Protein AF-A0A199W1I4-F1 (afdb_monomer_lite)

Structure (mmCIF, N/CA/C/O backbone):
data_AF-A0A199W1I4-F1
#
_entry.id   AF-A0A199W1I4-F1
#
loop_
_atom_site.group_PDB
_atom_site.id
_atom_site.type_symbol
_atom_site.label_atom_id
_atom_site.label_alt_id
_atom_site.label_comp_id
_atom_site.label_asym_id
_atom_site.label_entity_id
_atom_site.label_seq_id
_atom_site.pdbx_PDB_ins_code
_atom_site.Cartn_x
_atom_site.Cartn_y
_atom_site.Cartn_z
_atom_site.occupancy
_atom_site.B_iso_or_equiv
_atom_site.auth_seq_id
_atom_site.auth_comp_id
_atom_site.auth_asym_id
_atom_site.auth_atom_id
_atom_site.pdbx_PDB_model_num
ATOM 1 N N . MET A 1 1 ? 41.918 26.596 35.082 1.00 40.91 1 MET A N 1
ATOM 2 C CA . MET A 1 1 ? 41.272 25.787 34.027 1.00 40.91 1 MET A CA 1
ATOM 3 C C . MET A 1 1 ? 40.861 24.477 34.672 1.00 40.91 1 MET A C 1
ATOM 5 O O . MET A 1 1 ? 41.691 23.592 34.803 1.00 40.91 1 MET A O 1
ATOM 9 N N . SER A 1 2 ? 39.635 24.407 35.186 1.00 38.41 2 SER A N 1
ATOM 10 C CA . SER A 1 2 ? 39.136 23.231 35.906 1.00 38.41 2 SER A CA 1
ATOM 11 C C . SER A 1 2 ? 38.060 22.583 35.043 1.00 38.41 2 SER A C 1
ATOM 13 O O . SER A 1 2 ? 36.993 23.159 34.852 1.00 38.41 2 SER A O 1
ATOM 15 N N . THR A 1 3 ? 38.372 21.434 34.448 1.00 51.12 3 THR A N 1
ATOM 16 C CA . THR A 1 3 ? 37.434 20.651 33.639 1.00 51.12 3 THR A CA 1
ATOM 17 C C . THR A 1 3 ? 36.550 19.820 34.562 1.00 51.12 3 THR A C 1
ATOM 19 O O . THR A 1 3 ? 37.004 18.840 35.152 1.00 51.12 3 THR A O 1
ATOM 22 N N . SER A 1 4 ? 35.290 20.222 34.706 1.00 48.28 4 SER A N 1
ATOM 23 C CA . SER A 1 4 ? 34.278 19.486 35.464 1.00 48.28 4 SER A CA 1
ATOM 24 C C . SER A 1 4 ? 33.863 18.221 34.709 1.00 48.28 4 SER A C 1
ATOM 26 O O . SER A 1 4 ? 33.136 18.292 33.716 1.00 48.28 4 SER A O 1
ATOM 28 N N . SER A 1 5 ? 34.311 17.061 35.194 1.00 50.03 5 SER A N 1
ATOM 29 C CA . SER A 1 5 ? 33.857 15.735 34.763 1.00 50.03 5 SER A CA 1
ATOM 30 C C . SER A 1 5 ? 32.330 15.636 34.799 1.00 50.03 5 SER A C 1
ATOM 32 O O . SER A 1 5 ? 31.728 15.633 35.871 1.00 50.03 5 SER A O 1
ATOM 34 N N . HIS A 1 6 ? 31.692 15.529 33.634 1.00 49.97 6 HIS A N 1
ATOM 35 C CA . HIS A 1 6 ? 30.278 15.168 33.537 1.00 49.97 6 HIS A CA 1
ATOM 36 C C . HIS A 1 6 ? 30.150 13.643 33.614 1.00 49.97 6 HIS A C 1
ATOM 38 O O . HIS A 1 6 ? 30.302 12.940 32.619 1.00 49.97 6 HIS A O 1
ATOM 44 N N . ASN A 1 7 ? 29.883 13.128 34.814 1.00 53.00 7 ASN A N 1
ATOM 45 C CA . ASN A 1 7 ? 29.453 11.749 35.025 1.00 53.00 7 ASN A CA 1
ATOM 46 C C . ASN A 1 7 ? 27.933 11.673 34.800 1.00 53.00 7 ASN A C 1
ATOM 48 O O . ASN A 1 7 ? 27.154 12.025 35.684 1.00 53.00 7 ASN A O 1
ATOM 52 N N . SER A 1 8 ? 27.507 11.256 33.606 1.00 50.19 8 SER A N 1
ATOM 53 C CA . SER A 1 8 ? 26.087 11.058 33.278 1.00 50.19 8 SER A CA 1
ATOM 54 C C . SER A 1 8 ? 25.611 9.668 33.698 1.00 50.19 8 SER A C 1
ATOM 56 O O . SER A 1 8 ? 25.184 8.874 32.868 1.00 50.19 8 SER A O 1
ATOM 58 N N . ASN A 1 9 ? 25.635 9.379 34.997 1.00 56.22 9 ASN A N 1
ATOM 59 C CA . ASN A 1 9 ? 24.902 8.243 35.556 1.00 56.22 9 ASN A CA 1
ATOM 60 C C . ASN A 1 9 ? 23.484 8.688 35.935 1.00 56.22 9 ASN A C 1
ATOM 62 O O . ASN A 1 9 ? 23.096 8.660 37.099 1.00 56.22 9 ASN A O 1
ATOM 66 N N . ASN A 1 10 ? 22.704 9.106 34.937 1.00 51.16 10 ASN A N 1
ATOM 67 C CA . ASN A 1 10 ? 21.263 9.294 35.088 1.00 51.16 10 ASN A CA 1
ATOM 68 C C . ASN A 1 10 ? 20.553 7.987 34.730 1.00 51.16 10 ASN A C 1
ATOM 70 O O . ASN A 1 10 ? 19.851 7.894 33.725 1.00 51.16 10 ASN A O 1
ATOM 74 N N . THR A 1 11 ? 20.720 6.965 35.568 1.00 55.22 11 THR A N 1
ATOM 75 C CA . THR A 1 11 ? 19.784 5.839 35.588 1.00 55.22 11 THR A CA 1
ATOM 76 C C . THR A 1 11 ? 18.529 6.338 36.290 1.00 55.22 11 THR A C 1
ATOM 78 O O . THR A 1 11 ? 18.36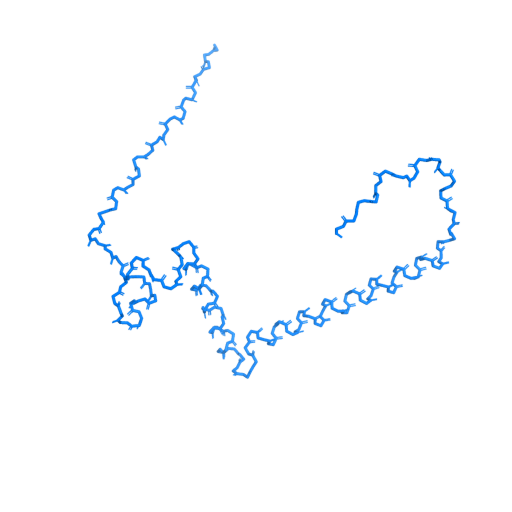5 6.179 37.499 1.00 55.22 11 THR A O 1
ATOM 81 N N . SER A 1 12 ? 17.669 7.037 35.547 1.00 51.00 12 SER A N 1
ATOM 82 C CA . SER A 1 12 ? 16.320 7.337 36.018 1.00 51.00 12 SER A CA 1
ATOM 83 C C . SER A 1 12 ? 15.677 6.019 36.457 1.00 51.00 12 SER A C 1
ATOM 85 O O . SER A 1 12 ? 15.777 5.038 35.714 1.00 51.00 12 SER A O 1
ATOM 87 N N . PRO A 1 13 ? 15.037 5.946 37.637 1.00 48.94 13 PRO A N 1
ATOM 88 C CA . PRO A 1 13 ? 14.282 4.762 37.999 1.00 48.94 13 PRO A CA 1
ATOM 89 C C . PRO A 1 13 ? 13.243 4.555 36.904 1.00 48.94 13 PRO A C 1
ATOM 91 O O . PRO A 1 13 ? 12.421 5.443 36.658 1.00 48.94 13 PRO A O 1
ATOM 94 N N . SER A 1 14 ? 13.300 3.413 36.215 1.00 53.03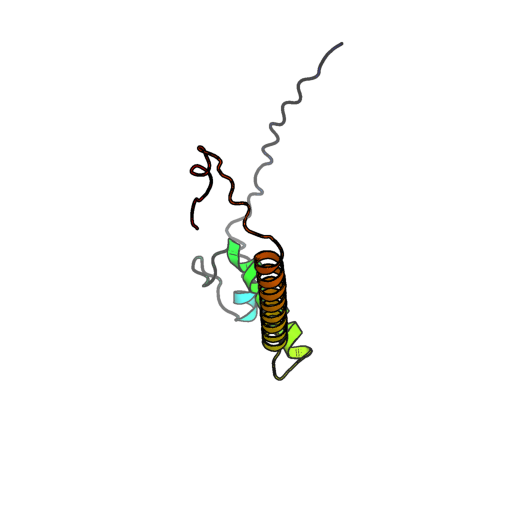 14 SER A N 1
ATOM 95 C CA . SER A 1 14 ? 12.198 2.965 35.372 1.00 53.03 14 SER A CA 1
ATOM 96 C C . SER A 1 14 ? 10.917 3.159 36.183 1.00 53.03 14 SER A C 1
ATOM 98 O O . SER A 1 14 ? 10.880 2.701 37.332 1.00 53.03 14 SER A O 1
ATOM 100 N N . PRO A 1 15 ? 9.895 3.867 35.670 1.00 48.56 15 PRO A N 1
ATOM 101 C CA . PRO A 1 15 ? 8.674 4.049 36.430 1.00 48.56 15 PRO A CA 1
ATOM 102 C C . PRO A 1 15 ? 8.164 2.652 36.770 1.00 48.56 15 PRO A C 1
ATOM 104 O O . PRO A 1 15 ? 7.971 1.834 35.870 1.00 48.56 15 PRO A O 1
ATOM 107 N N . ILE A 1 16 ? 8.010 2.359 38.064 1.00 46.91 16 ILE A N 1
ATOM 108 C CA . ILE A 1 16 ? 7.357 1.137 38.526 1.00 46.91 16 ILE A CA 1
ATOM 109 C C . ILE A 1 16 ? 5.899 1.268 38.098 1.00 46.91 16 ILE A C 1
ATOM 111 O O . ILE A 1 16 ? 5.052 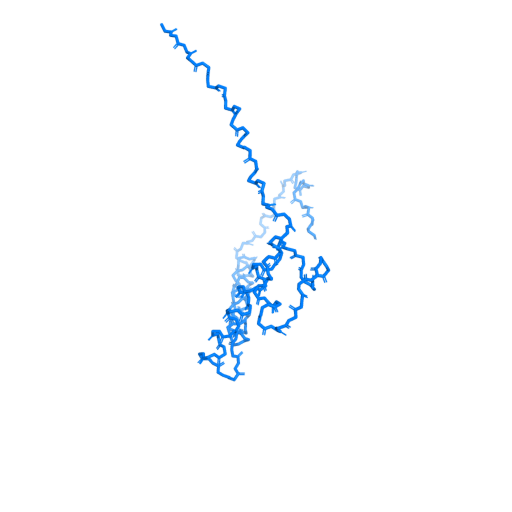1.820 38.799 1.00 46.91 16 ILE A O 1
ATOM 115 N N . ILE A 1 17 ? 5.629 0.841 36.869 1.00 46.41 17 ILE A N 1
ATOM 116 C CA . ILE A 1 17 ? 4.284 0.691 36.348 1.00 46.41 17 ILE A CA 1
ATOM 117 C C . ILE A 1 17 ? 3.696 -0.430 37.187 1.00 46.41 17 ILE A C 1
ATOM 119 O O . ILE A 1 17 ? 4.184 -1.557 37.138 1.00 46.41 17 ILE A O 1
ATOM 123 N N . ASN A 1 18 ? 2.702 -0.116 38.015 1.00 44.72 18 ASN A N 1
ATOM 124 C CA . ASN A 1 18 ? 2.027 -1.151 38.773 1.00 44.72 18 ASN A CA 1
ATOM 125 C C . ASN A 1 18 ? 1.517 -2.215 37.776 1.00 44.72 18 ASN A C 1
ATOM 127 O O . ASN A 1 18 ? 0.859 -1.909 36.778 1.00 44.72 18 ASN A O 1
ATOM 131 N N . GLU A 1 19 ? 1.893 -3.467 38.005 1.00 52.91 19 GLU A N 1
ATOM 132 C CA . GLU A 1 19 ? 1.584 -4.584 37.109 1.00 52.91 19 GLU A CA 1
ATOM 133 C C . GLU A 1 19 ? 0.112 -5.038 37.248 1.00 52.91 19 GLU A C 1
ATOM 135 O O . GLU A 1 19 ? -0.342 -5.952 36.566 1.00 52.91 19 GLU A O 1
ATOM 140 N N . SER A 1 20 ? -0.671 -4.365 38.103 1.00 48.31 20 SER A N 1
ATOM 141 C CA . SER A 1 20 ? -2.091 -4.627 38.357 1.00 48.31 20 SER A CA 1
ATOM 142 C C . SER A 1 20 ? -3.052 -3.704 37.589 1.00 48.31 20 SER A C 1
ATOM 144 O O . SER A 1 20 ? -4.233 -4.029 37.460 1.00 48.31 20 SER A O 1
ATOM 146 N N . ASN A 1 21 ? -2.571 -2.621 36.968 1.00 50.81 21 ASN A N 1
ATOM 147 C CA . ASN A 1 21 ? -3.295 -1.819 35.978 1.00 50.81 21 ASN A CA 1
ATOM 148 C C . ASN A 1 21 ? -2.913 -2.276 34.571 1.00 50.81 21 ASN A C 1
ATOM 150 O O . ASN A 1 21 ? -2.391 -1.505 33.761 1.00 50.81 21 ASN A O 1
ATOM 154 N N . GLN A 1 22 ? -3.215 -3.536 34.253 1.00 59.53 22 GLN A N 1
ATOM 155 C CA . GLN A 1 22 ? -3.169 -4.057 32.890 1.00 59.53 22 GLN A CA 1
ATOM 156 C C . GLN A 1 22 ? -4.184 -3.282 32.022 1.00 59.53 22 GLN A C 1
ATOM 158 O O . GLN A 1 22 ? -5.300 -3.742 31.759 1.00 59.53 22 GLN A O 1
ATOM 163 N N . ARG A 1 23 ? -3.826 -2.061 31.599 1.00 63.69 23 ARG A N 1
ATOM 164 C CA . ARG A 1 23 ? -4.580 -1.254 30.640 1.00 63.69 23 ARG A CA 1
ATOM 165 C C . ARG A 1 23 ? -4.799 -2.146 29.426 1.00 63.69 23 ARG A C 1
ATOM 167 O O . ARG A 1 23 ? -3.842 -2.543 28.763 1.00 63.69 23 ARG A O 1
ATOM 174 N N . ARG A 1 24 ? -6.060 -2.516 29.171 1.00 65.19 24 ARG A N 1
ATOM 175 C CA . ARG A 1 24 ? -6.425 -3.291 27.978 1.00 65.19 24 ARG A CA 1
ATOM 176 C C . ARG A 1 24 ? -5.811 -2.578 26.779 1.00 65.19 24 ARG A C 1
ATOM 178 O O . ARG A 1 24 ? -5.977 -1.363 26.656 1.00 65.19 24 ARG A O 1
ATOM 185 N N . CYS A 1 25 ? -5.109 -3.304 25.911 1.00 75.31 25 CYS A N 1
ATOM 186 C CA . CYS A 1 25 ? -4.635 -2.701 24.671 1.00 75.31 25 CYS A CA 1
ATOM 187 C C . CYS A 1 25 ? -5.837 -2.160 23.872 1.00 75.31 25 CYS A C 1
ATOM 189 O O . CYS A 1 25 ? -6.972 -2.615 24.065 1.00 75.31 25 CYS A O 1
ATOM 191 N N . ALA A 1 26 ? -5.600 -1.192 22.980 1.00 74.69 26 ALA A N 1
ATOM 192 C CA . ALA A 1 26 ? -6.664 -0.581 22.180 1.00 74.69 26 ALA A CA 1
ATOM 193 C C . ALA A 1 26 ? -7.519 -1.640 21.452 1.00 74.69 26 ALA A C 1
ATOM 195 O O . ALA A 1 26 ? -8.746 -1.567 21.489 1.00 74.69 26 ALA A O 1
ATOM 196 N N . ALA A 1 27 ? -6.879 -2.688 20.918 1.00 74.81 27 ALA A N 1
ATOM 197 C CA . ALA A 1 27 ? -7.550 -3.814 20.271 1.00 74.81 27 ALA A CA 1
ATOM 198 C C . ALA A 1 27 ? -8.488 -4.581 21.222 1.00 74.81 27 ALA A C 1
ATOM 200 O O . ALA A 1 27 ? -9.674 -4.726 20.939 1.00 74.81 27 ALA A O 1
ATOM 201 N N . CYS A 1 28 ? -8.012 -5.029 22.389 1.00 79.62 28 CYS A N 1
ATOM 202 C CA . CYS A 1 28 ? -8.853 -5.743 23.359 1.00 79.62 28 CYS A CA 1
ATOM 203 C C . CYS A 1 28 ? -9.964 -4.857 23.941 1.00 79.62 28 CYS A C 1
ATOM 205 O O . CYS A 1 28 ? -11.039 -5.362 24.267 1.00 79.62 28 CYS A O 1
ATOM 207 N N . LYS A 1 29 ? -9.734 -3.540 24.047 1.00 79.62 29 LYS A N 1
ATOM 208 C CA . LYS A 1 29 ? -10.774 -2.574 24.420 1.00 79.62 29 LYS A CA 1
ATOM 209 C C . LYS A 1 29 ? -11.877 -2.519 23.358 1.00 79.62 29 LYS A C 1
ATOM 211 O O . LYS A 1 29 ? -13.045 -2.618 23.728 1.00 79.62 29 LYS A O 1
ATOM 216 N N . TYR A 1 30 ? -11.515 -2.419 22.078 1.00 75.81 30 TYR A N 1
ATOM 217 C CA . TYR A 1 30 ? -12.459 -2.395 20.956 1.00 75.81 30 TYR A CA 1
ATOM 218 C C . TYR A 1 30 ? -13.240 -3.712 20.829 1.00 75.81 30 TYR A C 1
ATOM 220 O O . TYR A 1 30 ? -14.465 -3.711 20.769 1.00 75.81 30 TYR A O 1
ATOM 228 N N . LEU A 1 31 ? -12.541 -4.848 20.916 1.00 79.25 31 LEU A N 1
ATOM 229 C CA . LEU A 1 31 ? -13.121 -6.194 20.827 1.00 79.25 31 LEU A CA 1
ATOM 230 C C . LEU A 1 31 ? -13.879 -6.633 22.091 1.00 79.25 31 LEU A C 1
ATOM 232 O O . LEU A 1 31 ? -1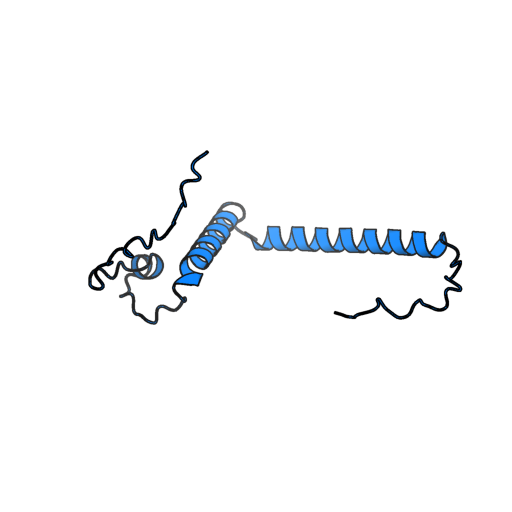4.406 -7.742 22.131 1.00 79.25 31 LEU A O 1
ATOM 236 N N . ARG A 1 32 ? -13.895 -5.805 23.147 1.00 83.75 32 ARG A N 1
ATOM 237 C CA . ARG A 1 32 ? -14.469 -6.123 24.468 1.00 83.75 32 ARG A CA 1
ATOM 238 C C . ARG A 1 32 ? -13.938 -7.438 25.070 1.00 83.75 32 ARG A C 1
ATOM 240 O O . ARG A 1 32 ? -14.636 -8.101 25.833 1.00 83.75 32 ARG A O 1
ATOM 247 N N . LYS A 1 33 ? -12.686 -7.802 24.769 1.00 79.69 33 LYS A N 1
ATOM 248 C CA . LYS A 1 33 ? -12.011 -9.001 25.302 1.00 79.69 33 LYS A CA 1
ATOM 249 C C . LYS A 1 33 ? -11.063 -8.643 26.448 1.00 79.69 33 LYS A C 1
ATOM 251 O O . LYS A 1 33 ? -10.589 -7.510 26.565 1.00 79.69 33 LYS A O 1
ATOM 256 N N . ARG A 1 34 ? -10.753 -9.621 27.304 1.00 76.62 34 ARG A N 1
ATOM 257 C CA . ARG A 1 34 ? -9.684 -9.481 28.303 1.00 76.62 34 ARG A CA 1
ATOM 258 C C . ARG A 1 34 ? -8.330 -9.525 27.583 1.00 76.62 34 ARG A C 1
ATOM 260 O O . ARG A 1 34 ? -8.111 -10.378 26.731 1.00 76.62 34 ARG A O 1
ATOM 267 N N . CYS A 1 35 ? -7.445 -8.580 27.894 1.00 76.69 35 CYS A N 1
ATOM 268 C CA . CYS A 1 35 ? -6.100 -8.547 27.324 1.00 76.69 35 CYS A CA 1
ATOM 269 C C . CYS A 1 35 ? -5.236 -9.574 28.067 1.00 76.69 35 CYS A C 1
ATOM 271 O O . CYS A 1 35 ? -4.951 -9.368 29.244 1.00 76.69 35 CYS A O 1
ATOM 273 N N . SER A 1 36 ? -4.870 -10.676 27.403 1.00 76.88 36 SER A N 1
ATOM 274 C CA . SER A 1 36 ? -3.918 -11.667 27.930 1.00 76.88 36 SER A CA 1
ATOM 275 C C . SER A 1 36 ? -2.469 -11.222 27.684 1.00 76.88 36 SER A C 1
ATOM 277 O O . SER A 1 36 ? -2.222 -10.339 26.851 1.00 76.88 36 SER A O 1
ATOM 279 N N . ARG A 1 37 ? -1.513 -11.859 28.379 1.00 68.50 37 ARG A N 1
ATOM 280 C CA . ARG A 1 37 ? -0.079 -11.789 28.039 1.00 68.50 37 ARG A CA 1
ATOM 281 C C . ARG A 1 37 ? 0.158 -12.268 26.597 1.00 68.50 37 ARG A C 1
ATOM 283 O O . ARG A 1 37 ? 0.942 -11.645 25.888 1.00 68.50 37 ARG A O 1
ATOM 290 N N . ASP A 1 38 ? -0.661 -13.210 26.125 1.00 71.44 38 ASP A N 1
ATOM 291 C CA . ASP A 1 38 ? -0.648 -13.768 24.761 1.00 71.44 38 ASP A CA 1
ATOM 292 C C . ASP A 1 38 ? -1.604 -13.041 23.799 1.00 71.44 38 ASP A C 1
ATOM 294 O O . ASP A 1 38 ? -2.306 -13.647 22.989 1.00 71.44 38 ASP A O 1
ATOM 298 N N . CYS A 1 39 ? -1.713 -11.714 23.905 1.00 74.50 39 CYS A N 1
ATOM 299 C CA . CYS A 1 39 ? -2.427 -10.944 22.885 1.00 74.50 39 CYS A CA 1
ATOM 300 C C . CYS A 1 39 ? -1.799 -11.234 21.510 1.00 74.50 39 CYS A C 1
ATOM 302 O O . CYS A 1 39 ? -0.579 -11.178 21.393 1.00 74.50 39 CYS A O 1
ATOM 304 N N . GLN A 1 40 ? -2.626 -11.462 20.480 1.00 74.62 40 GLN A N 1
ATOM 305 C CA . GLN A 1 40 ? -2.206 -11.925 19.142 1.00 74.62 40 GLN A CA 1
ATOM 306 C C . GLN A 1 40 ? -1.057 -11.132 18.491 1.00 74.62 40 GLN A C 1
ATOM 308 O O . GLN A 1 40 ? -0.389 -11.653 17.609 1.00 74.62 40 GLN A O 1
ATOM 313 N N . LEU A 1 41 ? -0.823 -9.888 18.918 1.00 75.12 41 LEU A N 1
ATOM 314 C CA . LEU A 1 41 ? 0.290 -9.055 18.478 1.00 75.12 41 LEU A CA 1
ATOM 315 C C . LEU A 1 41 ? 1.291 -8.827 19.629 1.00 75.12 41 LEU A C 1
ATOM 317 O O . LEU A 1 41 ? 0.886 -8.305 20.689 1.00 75.12 41 LEU A O 1
ATOM 321 N N . PRO A 1 42 ? 2.590 -9.138 19.415 1.00 82.31 42 PRO A N 1
ATOM 322 C CA . PRO A 1 42 ? 3.669 -8.773 20.328 1.00 82.31 42 PRO A CA 1
ATOM 323 C C . PRO A 1 42 ? 3.607 -7.288 20.680 1.00 82.31 42 PRO A C 1
ATOM 325 O O . PRO A 1 42 ? 3.315 -6.459 19.821 1.00 82.31 42 PRO A O 1
ATOM 328 N N . VAL A 1 43 ? 3.894 -6.929 21.937 1.00 79.00 43 VAL A N 1
ATOM 329 C CA . VAL A 1 43 ? 3.726 -5.549 22.441 1.00 79.00 43 VAL A CA 1
ATOM 330 C C . VAL A 1 43 ? 4.419 -4.514 21.548 1.00 79.00 43 VAL A C 1
ATOM 332 O O . VAL A 1 43 ? 3.814 -3.490 21.241 1.00 79.00 43 VAL A O 1
ATOM 335 N N . HIS A 1 44 ? 5.632 -4.814 21.076 1.00 81.94 44 HIS A N 1
ATOM 336 C CA . HIS A 1 44 ? 6.420 -3.918 20.227 1.00 81.94 44 HIS A CA 1
ATOM 337 C C . HIS A 1 44 ? 5.812 -3.684 18.829 1.00 81.94 44 HIS A C 1
ATOM 339 O O . HIS A 1 44 ? 6.071 -2.648 18.231 1.00 81.94 44 HIS A O 1
ATOM 345 N N . GLN A 1 45 ? 4.963 -4.587 18.324 1.00 86.44 45 GLN A N 1
ATOM 346 C CA . GLN A 1 45 ? 4.309 -4.456 17.009 1.00 86.44 45 GLN A CA 1
ATOM 347 C C . GLN A 1 45 ? 2.927 -3.806 17.094 1.00 86.44 45 GLN A C 1
ATOM 349 O O . GLN A 1 45 ? 2.375 -3.391 16.079 1.00 86.44 45 GLN A O 1
ATOM 354 N N . ARG A 1 46 ? 2.340 -3.694 18.294 1.00 83.31 46 ARG A N 1
ATOM 355 C CA . ARG A 1 46 ? 0.961 -3.197 18.454 1.00 83.31 46 ARG A CA 1
ATOM 356 C C . ARG A 1 46 ? 0.776 -1.776 17.932 1.00 83.31 46 ARG A C 1
ATOM 358 O O . ARG A 1 46 ? -0.285 -1.483 17.393 1.00 83.31 46 ARG A O 1
ATOM 365 N N . ALA A 1 47 ? 1.776 -0.912 18.110 1.00 86.62 47 ALA A N 1
ATOM 366 C CA . ALA A 1 47 ? 1.730 0.461 17.612 1.00 86.62 47 ALA A CA 1
ATOM 367 C C . ALA A 1 47 ? 1.710 0.489 16.077 1.00 86.62 47 ALA A C 1
ATOM 369 O O . ALA A 1 47 ? 0.790 1.051 15.495 1.00 86.62 47 ALA A O 1
ATOM 370 N N . GLN A 1 48 ? 2.651 -0.215 15.441 1.00 90.31 48 GLN A N 1
ATOM 371 C CA . GLN A 1 48 ? 2.732 -0.331 13.984 1.00 90.31 48 GLN A CA 1
ATOM 372 C C . GLN A 1 48 ? 1.468 -0.959 13.382 1.00 90.31 48 GLN A C 1
ATOM 374 O O . GLN A 1 48 ? 0.955 -0.482 12.376 1.00 90.31 48 GLN A O 1
ATOM 379 N N . ALA A 1 49 ? 0.927 -2.005 14.012 1.00 89.38 49 ALA A N 1
ATOM 380 C CA . ALA A 1 49 ? -0.313 -2.630 13.567 1.00 89.38 49 ALA A CA 1
ATOM 381 C C . ALA A 1 49 ? -1.507 -1.664 13.650 1.00 89.38 49 ALA A C 1
ATOM 383 O O . ALA A 1 49 ? -2.314 -1.607 12.727 1.00 89.38 49 ALA A O 1
ATOM 384 N N . ALA A 1 50 ? -1.615 -0.878 14.728 1.00 88.38 50 ALA A N 1
ATOM 385 C CA . ALA A 1 50 ? -2.671 0.125 14.863 1.00 88.38 50 ALA A CA 1
ATOM 386 C C . ALA A 1 50 ? -2.546 1.241 13.813 1.00 88.38 50 ALA A C 1
ATOM 388 O O . ALA A 1 50 ? -3.556 1.658 13.245 1.00 88.38 50 ALA A O 1
ATOM 389 N N . GLU A 1 51 ? -1.321 1.688 13.531 1.00 92.62 51 GLU A N 1
ATOM 390 C CA . GLU A 1 51 ? -1.037 2.663 12.478 1.00 92.62 51 GLU A CA 1
ATOM 391 C C . GLU A 1 51 ? -1.436 2.120 11.100 1.00 92.62 51 GLU A C 1
ATOM 393 O O . GLU A 1 51 ? -2.225 2.763 10.407 1.00 92.62 51 GLU A O 1
ATOM 398 N N . ALA A 1 52 ? -1.015 0.897 10.754 1.00 93.81 52 ALA A N 1
ATOM 399 C CA . ALA A 1 52 ? -1.391 0.236 9.504 1.00 93.81 52 ALA A CA 1
ATOM 400 C C . ALA A 1 52 ? -2.917 0.109 9.349 1.00 93.81 52 ALA A C 1
ATOM 402 O O . ALA A 1 52 ? -3.467 0.513 8.326 1.00 93.81 52 ALA A O 1
ATOM 403 N N . MET A 1 53 ? -3.621 -0.348 10.393 1.00 92.81 53 MET A N 1
ATOM 404 C CA . MET A 1 53 ? -5.088 -0.426 10.392 1.00 92.81 53 MET A CA 1
ATOM 405 C C . MET A 1 53 ? -5.746 0.945 10.174 1.00 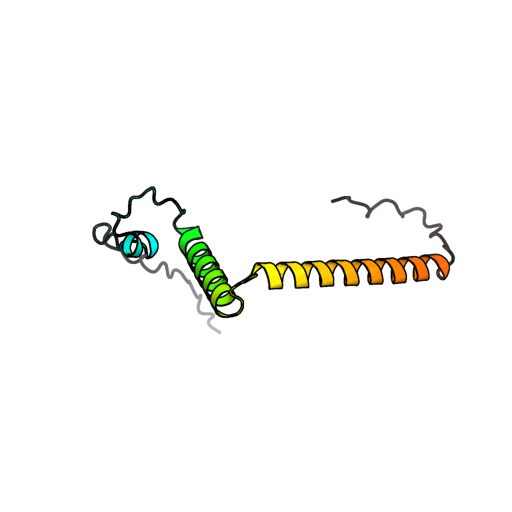92.81 53 MET A C 1
ATOM 407 O O . MET A 1 53 ? -6.713 1.052 9.419 1.00 92.81 53 MET A O 1
ATOM 411 N N . SER A 1 54 ? -5.242 2.001 10.827 1.00 96.06 54 SER A N 1
ATOM 412 C CA . SER A 1 54 ? -5.777 3.359 10.647 1.00 96.06 54 SER A CA 1
ATOM 413 C C . SER A 1 54 ? -5.527 3.906 9.240 1.00 96.06 54 SER A C 1
ATOM 415 O O . SER A 1 54 ? -6.427 4.512 8.659 1.00 96.06 54 SER A O 1
ATOM 417 N N . ALA A 1 55 ? -4.354 3.636 8.662 1.00 96.25 55 ALA A N 1
ATOM 418 C CA . ALA A 1 55 ? -4.013 4.038 7.304 1.00 96.25 55 ALA A CA 1
ATOM 419 C C . ALA A 1 55 ? -4.891 3.317 6.268 1.00 96.25 55 ALA A C 1
ATOM 421 O O . ALA A 1 55 ? -5.453 3.960 5.385 1.00 96.25 55 ALA A O 1
ATOM 422 N N . GLU A 1 56 ? -5.078 2.001 6.391 1.00 97.00 56 GLU A N 1
ATOM 423 C CA . GLU A 1 56 ? -5.980 1.237 5.517 1.00 97.00 56 GLU A CA 1
ATOM 424 C C . GLU A 1 56 ? -7.425 1.739 5.598 1.00 97.00 56 GLU A C 1
ATOM 426 O O . GLU A 1 56 ? -8.085 1.899 4.568 1.00 97.00 56 GLU A O 1
ATOM 431 N N . ALA A 1 57 ? -7.915 2.020 6.810 1.00 97.56 57 ALA A N 1
ATOM 432 C CA . ALA A 1 57 ? -9.247 2.578 7.010 1.00 97.56 57 ALA A CA 1
ATOM 433 C C . ALA A 1 57 ? -9.386 3.963 6.361 1.00 97.56 57 ALA A C 1
ATOM 435 O O . ALA A 1 57 ? -10.378 4.214 5.679 1.00 97.56 57 ALA A O 1
ATOM 436 N N . TYR A 1 58 ? -8.383 4.833 6.515 1.00 97.50 58 TYR A N 1
ATOM 437 C CA . TYR A 1 58 ? -8.344 6.140 5.858 1.00 97.50 58 TYR A CA 1
ATOM 438 C C . TYR A 1 58 ? -8.442 6.005 4.334 1.00 97.50 58 TYR A C 1
ATOM 440 O O . TYR A 1 58 ? -9.284 6.652 3.712 1.00 97.50 58 TYR A O 1
ATOM 448 N N . TRP A 1 59 ? -7.653 5.111 3.732 1.00 98.25 59 TRP A N 1
ATOM 449 C CA . TRP A 1 59 ? -7.695 4.907 2.286 1.00 98.25 59 TRP A CA 1
ATOM 450 C C . TRP A 1 59 ? -9.024 4.330 1.804 1.00 98.25 59 TRP A C 1
ATOM 452 O O . TRP A 1 59 ? -9.492 4.746 0.754 1.00 98.25 59 TRP A O 1
ATOM 462 N N . ARG A 1 60 ? -9.676 3.444 2.568 1.00 97.50 60 ARG A N 1
ATOM 463 C CA . ARG A 1 60 ? -11.023 2.940 2.234 1.00 97.50 60 ARG A CA 1
ATOM 464 C C . ARG A 1 60 ? -12.111 4.015 2.301 1.00 97.50 60 ARG A C 1
ATOM 466 O O . ARG A 1 60 ? -13.118 3.890 1.614 1.00 97.50 60 ARG A O 1
ATOM 473 N N . VAL A 1 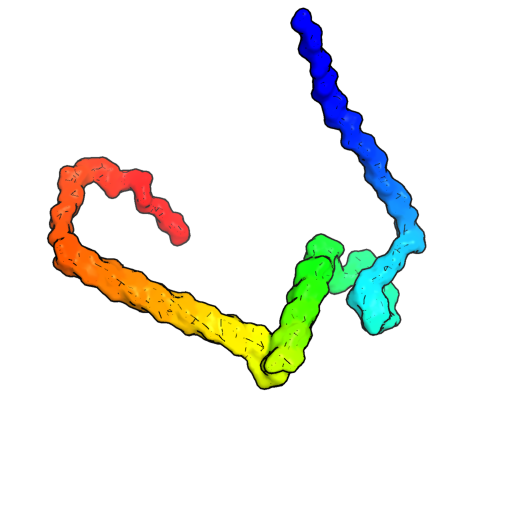61 ? -11.939 5.047 3.130 1.00 98.00 61 VAL A N 1
ATOM 474 C CA . VAL A 1 61 ? -12.854 6.203 3.160 1.00 98.00 61 VAL A CA 1
ATOM 475 C C . VAL A 1 61 ? -12.666 7.076 1.918 1.00 98.00 61 VAL A C 1
ATOM 477 O O . VAL A 1 61 ? -13.651 7.567 1.376 1.00 98.00 61 VAL A O 1
ATOM 480 N N . GLN A 1 62 ? -11.422 7.258 1.465 1.00 97.56 62 GLN A N 1
ATOM 481 C CA . GLN A 1 62 ? -11.106 8.056 0.272 1.00 97.56 62 GLN A CA 1
ATOM 482 C C . GLN A 1 62 ? -11.442 7.325 -1.036 1.00 97.56 62 GLN A C 1
ATOM 484 O O . GLN A 1 62 ? -11.991 7.921 -1.957 1.00 97.56 62 GLN A O 1
ATOM 489 N N . ASP A 1 63 ? -11.129 6.033 -1.109 1.00 97.62 63 ASP A N 1
ATOM 490 C CA . ASP A 1 63 ? -11.415 5.148 -2.235 1.00 97.62 63 ASP A CA 1
ATOM 491 C C . ASP A 1 63 ? -12.075 3.860 -1.708 1.00 97.62 63 ASP A C 1
ATOM 493 O O . ASP A 1 63 ? -11.386 2.947 -1.237 1.00 97.62 63 ASP A O 1
ATOM 497 N N . PRO A 1 64 ? -13.412 3.757 -1.777 1.00 97.31 64 PRO A N 1
ATOM 498 C CA . PRO A 1 64 ? -14.131 2.601 -1.255 1.00 97.31 64 PRO A CA 1
ATOM 499 C C . PRO A 1 64 ? -13.959 1.332 -2.100 1.00 97.31 64 PRO A C 1
ATOM 501 O O . PRO A 1 64 ? -14.277 0.247 -1.610 1.00 97.31 64 PRO A O 1
ATOM 504 N N . VAL A 1 65 ? -13.478 1.438 -3.344 1.00 97.69 65 VAL A N 1
ATOM 505 C CA . VAL A 1 65 ? -13.315 0.287 -4.243 1.00 97.69 65 VAL A CA 1
ATOM 506 C C . VAL A 1 65 ? -11.927 -0.322 -4.072 1.00 97.69 65 VAL A C 1
ATOM 508 O O . VAL A 1 65 ? -11.816 -1.522 -3.819 1.00 97.69 65 VAL A O 1
ATOM 511 N N . TYR A 1 66 ? -10.874 0.492 -4.170 1.00 97.38 66 TYR A N 1
ATOM 512 C CA . TYR A 1 66 ? -9.492 -0.000 -4.168 1.00 97.38 66 TYR A CA 1
ATOM 513 C C . TYR A 1 66 ? -8.708 0.354 -2.900 1.00 97.38 66 TYR A C 1
ATOM 515 O O . TYR A 1 66 ? -7.739 -0.337 -2.576 1.00 97.38 66 TYR A O 1
ATOM 523 N N . GLY A 1 67 ? -9.105 1.382 -2.148 1.00 97.81 67 GLY A N 1
ATOM 524 C CA . GLY A 1 67 ? -8.415 1.811 -0.931 1.00 97.81 67 GLY A CA 1
ATOM 525 C C . GLY A 1 67 ? -6.899 1.956 -1.116 1.00 97.81 67 GLY A C 1
ATOM 526 O O . GLY A 1 67 ? -6.416 2.548 -2.080 1.00 97.81 67 GLY A O 1
ATOM 527 N N . SER A 1 68 ? -6.118 1.377 -0.200 1.00 97.25 68 SER A N 1
ATOM 528 C CA . SER A 1 68 ? -4.649 1.411 -0.268 1.00 97.25 68 SER A CA 1
ATOM 529 C C . SER A 1 68 ? -4.073 0.588 -1.428 1.00 97.25 68 SER A C 1
ATOM 531 O O . SER A 1 68 ? -2.953 0.855 -1.863 1.00 97.25 68 SER A O 1
ATOM 533 N N . VAL A 1 69 ? -4.827 -0.374 -1.978 1.00 98.06 69 VAL A N 1
ATOM 534 C CA . VAL A 1 69 ? -4.387 -1.200 -3.116 1.00 98.06 69 VAL A CA 1
ATOM 535 C C . VAL A 1 69 ? -4.232 -0.352 -4.378 1.00 98.06 69 VAL A C 1
ATOM 537 O O . VAL A 1 69 ? -3.300 -0.582 -5.148 1.00 98.06 69 VAL A O 1
ATOM 540 N N . GLY A 1 70 ? -5.072 0.673 -4.561 1.00 97.38 70 GLY A N 1
ATOM 541 C CA . GLY A 1 70 ? -4.936 1.624 -5.669 1.00 97.38 70 GLY A CA 1
ATOM 542 C C . GLY A 1 70 ? -3.593 2.360 -5.632 1.00 97.38 70 GLY A C 1
ATOM 543 O O . GLY A 1 70 ? -2.886 2.427 -6.640 1.00 97.38 70 GLY A O 1
ATOM 544 N N . VAL A 1 71 ? -3.190 2.822 -4.442 1.00 96.88 71 VAL A N 1
ATOM 545 C CA . VAL A 1 71 ? -1.891 3.478 -4.214 1.00 96.88 71 VAL A CA 1
ATOM 546 C C . VAL A 1 71 ? -0.735 2.508 -4.463 1.00 96.88 71 VAL A C 1
ATOM 548 O O . VAL A 1 71 ? 0.227 2.864 -5.141 1.00 96.88 71 VAL A O 1
ATOM 551 N N . ILE A 1 72 ? -0.834 1.269 -3.971 1.00 97.94 72 ILE A N 1
ATOM 552 C CA . ILE A 1 72 ? 0.186 0.234 -4.198 1.00 97.94 72 ILE A CA 1
ATOM 553 C C . ILE A 1 72 ? 0.368 -0.026 -5.696 1.00 97.94 72 ILE A C 1
ATOM 555 O O . ILE A 1 72 ? 1.497 -0.006 -6.184 1.00 97.94 72 ILE A O 1
ATOM 559 N N . ASN A 1 73 ? -0.726 -0.225 -6.434 1.00 98.50 73 ASN A N 1
ATOM 560 C CA . ASN A 1 73 ? -0.672 -0.486 -7.870 1.00 98.50 73 ASN A CA 1
ATOM 561 C C . ASN A 1 73 ? -0.058 0.694 -8.641 1.00 98.50 73 ASN A C 1
ATOM 563 O O . ASN A 1 73 ? 0.800 0.488 -9.498 1.00 98.50 73 ASN A O 1
ATOM 567 N N . LEU A 1 74 ? -0.433 1.933 -8.306 1.00 98.00 74 LEU A N 1
ATOM 568 C CA . LEU A 1 74 ? 0.160 3.128 -8.911 1.00 98.00 74 LEU A CA 1
ATOM 569 C C . LEU A 1 74 ? 1.679 3.178 -8.688 1.00 98.00 74 LEU A C 1
ATOM 571 O O . LEU A 1 74 ? 2.450 3.408 -9.621 1.00 98.00 74 LEU A O 1
ATOM 575 N N . LEU A 1 75 ? 2.126 2.912 -7.459 1.00 98.50 75 LEU A N 1
ATOM 576 C CA . LEU A 1 75 ? 3.551 2.887 -7.134 1.00 98.50 75 LEU A CA 1
ATOM 577 C C . LEU A 1 75 ? 4.286 1.763 -7.871 1.00 98.50 75 LEU A C 1
ATOM 579 O O . LEU A 1 75 ? 5.384 1.984 -8.379 1.00 98.50 75 LEU A O 1
ATOM 583 N N . GLN A 1 76 ? 3.685 0.580 -7.989 1.00 98.81 76 GLN A N 1
ATOM 584 C CA . GLN A 1 76 ? 4.254 -0.525 -8.763 1.00 98.81 76 GLN A CA 1
ATOM 585 C C . GLN A 1 76 ? 4.402 -0.164 -10.247 1.00 98.81 76 GLN A C 1
ATOM 587 O O . GLN A 1 76 ? 5.447 -0.439 -10.840 1.00 98.81 76 GLN A O 1
ATOM 592 N N . GLN A 1 77 ? 3.412 0.514 -10.833 1.00 98.75 77 GLN A N 1
ATOM 593 C CA . GLN A 1 77 ? 3.503 1.026 -12.202 1.00 98.75 77 GLN A CA 1
ATOM 594 C C . GLN A 1 77 ? 4.640 2.043 -12.345 1.00 98.75 77 GLN A C 1
ATOM 596 O O . GLN A 1 77 ? 5.423 1.951 -13.290 1.00 98.75 77 GLN A O 1
ATOM 601 N N . HIS A 1 78 ? 4.790 2.970 -11.397 1.00 98.69 78 HIS A N 1
ATOM 602 C CA . HIS A 1 78 ? 5.892 3.936 -11.411 1.00 98.69 78 HIS A CA 1
ATOM 603 C C . HIS A 1 78 ? 7.261 3.256 -11.295 1.00 98.69 78 HIS A C 1
ATOM 605 O O . HIS A 1 78 ? 8.171 3.587 -12.054 1.00 98.69 78 HIS A O 1
ATOM 611 N N . ILE A 1 79 ? 7.413 2.275 -10.398 1.00 98.81 79 ILE A N 1
ATOM 612 C CA . ILE A 1 79 ? 8.645 1.477 -10.280 1.00 98.81 79 ILE A CA 1
ATOM 613 C C . ILE A 1 79 ? 8.962 0.803 -11.616 1.00 98.81 79 ILE A C 1
ATOM 615 O O . ILE A 1 79 ? 10.090 0.906 -12.096 1.00 98.81 79 ILE A O 1
ATOM 619 N N . TYR A 1 80 ? 7.968 0.170 -12.241 1.00 98.62 80 TYR A N 1
ATOM 620 C CA . TYR A 1 80 ? 8.132 -0.490 -13.532 1.00 98.62 80 TYR A CA 1
ATOM 621 C C . TYR A 1 80 ? 8.578 0.486 -14.632 1.00 98.62 80 TYR A C 1
ATOM 623 O O . TYR A 1 80 ? 9.549 0.215 -15.343 1.00 98.62 80 TYR A O 1
ATOM 631 N N . MET A 1 81 ? 7.916 1.641 -14.755 1.00 98.69 81 MET A N 1
ATOM 632 C CA . MET A 1 81 ? 8.267 2.645 -15.765 1.00 98.69 81 MET A CA 1
ATOM 633 C C . MET A 1 81 ? 9.682 3.189 -15.549 1.00 98.69 81 MET A C 1
ATOM 635 O O . MET A 1 81 ? 10.467 3.228 -16.498 1.00 98.69 81 MET A O 1
ATOM 639 N N . ASN A 1 82 ? 10.044 3.502 -14.303 1.00 98.56 82 ASN A N 1
ATOM 640 C CA . ASN A 1 82 ? 11.382 3.978 -13.950 1.00 98.56 82 ASN A CA 1
ATOM 641 C C . ASN A 1 82 ? 12.462 2.931 -14.253 1.00 98.56 82 ASN A C 1
ATOM 643 O O . ASN A 1 82 ? 13.504 3.246 -14.829 1.00 98.56 82 ASN A O 1
ATOM 647 N N . GLN A 1 83 ? 12.221 1.663 -13.907 1.00 98.69 83 GLN A N 1
ATOM 648 C CA . GLN A 1 83 ? 13.150 0.573 -14.216 1.00 98.69 83 GLN A CA 1
ATOM 649 C C . GLN A 1 83 ? 13.313 0.379 -15.729 1.00 98.69 83 GLN A C 1
ATOM 651 O O . GLN A 1 83 ? 14.431 0.163 -16.204 1.00 98.69 83 GLN A O 1
ATOM 656 N N . ARG A 1 84 ? 12.227 0.515 -16.501 1.00 98.62 84 ARG A N 1
ATOM 657 C CA . ARG A 1 84 ? 12.257 0.457 -17.969 1.00 98.62 84 ARG A CA 1
ATOM 658 C C . ARG A 1 84 ? 13.078 1.599 -18.569 1.00 98.62 84 ARG A C 1
ATOM 660 O O . ARG A 1 84 ? 13.890 1.365 -19.463 1.00 98.62 84 ARG A O 1
ATOM 667 N N . GLU A 1 85 ? 12.891 2.824 -18.092 1.00 98.56 85 GLU A N 1
ATOM 668 C CA . GLU A 1 85 ? 13.657 3.990 -18.551 1.00 98.56 85 GLU A CA 1
ATOM 669 C C . GLU A 1 85 ? 15.143 3.878 -18.210 1.00 98.56 85 GLU A C 1
ATOM 671 O O . GLU A 1 85 ? 16.006 4.175 -19.045 1.00 98.56 85 GLU A O 1
ATOM 676 N N . LEU A 1 86 ? 15.450 3.369 -17.017 1.00 98.62 86 LEU A N 1
ATOM 677 C CA . LEU A 1 86 ? 16.817 3.076 -16.614 1.00 98.62 86 LEU A CA 1
ATOM 678 C C . LEU A 1 86 ? 17.447 2.017 -17.525 1.00 98.62 86 LEU A C 1
ATOM 680 O O . LEU A 1 86 ? 18.581 2.192 -17.968 1.00 98.62 86 LEU A O 1
ATOM 684 N N . ALA A 1 87 ? 16.718 0.948 -17.853 1.00 98.00 87 ALA A N 1
ATOM 685 C CA . ALA A 1 87 ? 17.184 -0.077 -18.784 1.00 98.00 87 ALA A CA 1
ATOM 686 C C . ALA A 1 87 ? 17.443 0.499 -20.185 1.00 98.00 87 ALA A C 1
ATOM 688 O O . ALA A 1 87 ? 18.489 0.225 -20.774 1.00 98.00 87 ALA A O 1
ATOM 689 N N . ARG A 1 88 ? 16.549 1.360 -20.690 1.00 98.00 88 ARG A N 1
ATOM 690 C CA . ARG A 1 88 ? 16.728 2.045 -21.980 1.00 98.00 88 ARG A CA 1
ATOM 691 C C . ARG A 1 88 ? 17.981 2.917 -21.987 1.00 98.00 88 ARG A C 1
ATOM 693 O O . ARG A 1 88 ? 18.791 2.819 -22.905 1.00 98.00 88 ARG A O 1
ATOM 700 N N . THR A 1 89 ? 18.155 3.739 -20.956 1.00 97.56 89 THR A N 1
ATOM 701 C CA . THR A 1 89 ? 19.321 4.622 -20.824 1.00 97.56 89 THR A CA 1
ATOM 702 C C . THR A 1 89 ? 20.610 3.812 -20.712 1.00 97.56 89 THR A C 1
ATOM 704 O O . THR A 1 89 ? 21.585 4.119 -21.392 1.00 97.56 89 THR A O 1
ATOM 707 N N . ARG A 1 90 ? 20.611 2.726 -19.930 1.00 96.44 90 ARG A N 1
ATOM 708 C CA . ARG A 1 90 ? 21.754 1.806 -19.821 1.00 96.44 90 ARG A CA 1
ATOM 709 C C . ARG A 1 90 ? 22.095 1.143 -21.155 1.00 96.44 90 ARG A C 1
ATOM 711 O O . ARG A 1 90 ? 23.271 1.060 -21.487 1.00 96.44 90 ARG A O 1
ATOM 718 N N . ALA A 1 91 ? 21.097 0.725 -21.935 1.00 95.25 91 ALA A N 1
ATOM 719 C CA . ALA A 1 91 ? 21.311 0.165 -23.268 1.00 95.25 91 ALA A CA 1
ATOM 720 C C . ALA A 1 91 ? 21.880 1.209 -24.242 1.00 95.25 91 ALA A C 1
ATOM 722 O O . ALA A 1 91 ? 22.834 0.920 -24.960 1.00 95.25 91 ALA A O 1
ATOM 723 N N . HIS A 1 92 ? 21.355 2.439 -24.229 1.00 95.38 92 HIS A N 1
ATOM 724 C CA . HIS A 1 92 ? 21.922 3.537 -25.014 1.00 95.38 92 HIS A CA 1
ATOM 725 C C . HIS A 1 92 ? 23.377 3.802 -24.620 1.00 95.38 92 HIS A C 1
ATOM 727 O O . HIS A 1 92 ? 24.224 3.887 -25.503 1.00 95.38 92 HIS A O 1
ATOM 733 N N . ILE A 1 93 ? 23.687 3.882 -23.323 1.00 95.12 93 ILE A N 1
ATOM 734 C CA . ILE A 1 93 ? 25.068 4.042 -22.855 1.00 95.12 93 ILE A CA 1
ATOM 735 C C . ILE A 1 93 ? 25.924 2.889 -23.368 1.00 95.12 93 ILE A C 1
ATOM 737 O O . ILE A 1 93 ? 26.939 3.165 -23.978 1.00 95.12 93 ILE A O 1
ATOM 741 N N . ALA A 1 94 ? 25.500 1.632 -23.227 1.00 91.81 94 ALA A N 1
ATOM 742 C CA . ALA A 1 94 ? 26.275 0.477 -23.687 1.00 91.81 94 ALA A CA 1
ATOM 743 C C . ALA A 1 94 ? 26.577 0.497 -25.198 1.00 91.81 94 ALA A C 1
ATOM 745 O O . ALA A 1 94 ? 27.648 0.063 -25.607 1.00 91.81 94 ALA A O 1
ATOM 746 N N . ILE A 1 95 ? 25.659 1.018 -26.020 1.00 91.56 95 ILE A N 1
ATOM 747 C CA . ILE A 1 95 ? 25.868 1.185 -27.468 1.00 91.56 95 ILE A CA 1
ATOM 748 C C . ILE A 1 95 ? 26.876 2.309 -27.760 1.00 91.56 95 ILE A C 1
ATOM 750 O O . ILE A 1 95 ? 27.726 2.162 -28.636 1.00 91.56 95 ILE A O 1
ATOM 754 N N . HIS A 1 96 ? 26.774 3.440 -27.055 1.00 87.62 96 HIS A N 1
ATOM 755 C CA . HIS A 1 96 ? 27.553 4.653 -27.349 1.00 87.62 96 HIS A CA 1
ATOM 756 C C . HIS A 1 96 ? 28.860 4.755 -26.564 1.00 87.62 96 HIS A C 1
ATOM 758 O O . HIS A 1 96 ? 29.741 5.526 -26.938 1.00 87.62 96 HIS A O 1
ATOM 764 N N . SER A 1 97 ? 29.008 3.998 -25.482 1.00 78.75 97 SER A N 1
ATOM 765 C CA . SER A 1 97 ? 30.291 3.726 -24.864 1.00 78.75 97 SER A CA 1
ATOM 766 C C . SER A 1 97 ? 30.902 2.586 -25.670 1.00 78.75 97 SER A C 1
ATOM 768 O O . SER A 1 97 ? 30.556 1.431 -25.407 1.00 78.75 97 SER A O 1
ATOM 770 N N . PRO A 1 98 ? 31.796 2.837 -26.650 1.00 58.38 98 PRO A N 1
ATOM 771 C CA . PRO A 1 98 ? 32.624 1.747 -27.123 1.00 58.38 98 PRO A CA 1
ATOM 772 C C . PRO A 1 98 ? 33.285 1.208 -25.865 1.00 58.38 98 PRO A C 1
ATOM 774 O O . PRO A 1 98 ? 33.860 1.980 -25.090 1.00 58.38 98 PRO A O 1
ATOM 777 N N . THR A 1 99 ? 33.143 -0.087 -25.615 1.00 62.28 99 THR A N 1
ATOM 778 C CA . THR A 1 99 ? 33.940 -0.780 -24.616 1.00 62.28 99 THR A CA 1
ATOM 779 C C . THR A 1 99 ? 35.404 -0.588 -25.003 1.00 62.28 99 THR A C 1
ATOM 781 O O . THR A 1 99 ? 36.022 -1.445 -25.627 1.00 62.28 99 THR A O 1
ATOM 784 N N . ARG A 1 100 ? 35.997 0.545 -24.618 1.00 58.22 100 ARG A N 1
ATOM 785 C CA . ARG A 1 100 ? 37.392 0.590 -24.224 1.00 58.22 100 ARG A CA 1
ATOM 786 C C . ARG A 1 100 ? 37.395 -0.181 -22.921 1.00 58.22 100 ARG A C 1
ATOM 788 O O . ARG A 1 100 ? 37.249 0.396 -21.847 1.00 58.22 100 ARG A O 1
ATOM 795 N N . GLY A 1 101 ? 37.399 -1.508 -23.050 1.00 61.09 101 GLY A N 1
ATOM 796 C CA . GLY A 1 101 ? 37.570 -2.387 -21.911 1.00 61.09 101 GLY A CA 1
ATOM 797 C C . GLY A 1 101 ? 38.767 -1.868 -21.120 1.00 61.09 101 GLY A C 1
ATOM 798 O O . GLY A 1 101 ? 39.759 -1.459 -21.737 1.00 61.09 101 GLY A O 1
ATOM 799 N N . PRO A 1 102 ? 38.702 -1.820 -19.784 1.00 60.66 102 PRO A N 1
ATOM 800 C CA . PRO A 1 102 ? 39.910 -1.622 -19.021 1.00 60.66 102 PRO A CA 1
ATOM 801 C C . PRO A 1 102 ? 40.807 -2.817 -19.346 1.00 60.66 102 PRO A C 1
ATOM 803 O O . PRO A 1 102 ? 40.578 -3.925 -18.865 1.00 60.66 102 PRO A O 1
ATOM 806 N N . CYS A 1 103 ? 41.834 -2.608 -20.169 1.00 59.03 103 CYS A N 1
ATOM 807 C CA . CYS A 1 103 ? 43.025 -3.444 -20.127 1.00 59.03 103 CYS A CA 1
ATOM 808 C C . CYS A 1 103 ? 43.732 -3.081 -18.809 1.00 59.03 103 CYS A C 1
ATOM 810 O O . CYS A 1 103 ? 44.737 -2.378 -18.784 1.00 59.03 103 CYS A O 1
ATOM 812 N N . SER A 1 104 ? 43.098 -3.454 -17.696 1.00 62.03 104 SER A N 1
ATOM 813 C CA . SER A 1 104 ? 43.545 -3.205 -16.334 1.00 62.03 104 SER A CA 1
ATOM 814 C C . SER A 1 104 ? 43.749 -4.570 -15.687 1.00 62.03 104 SER A C 1
ATOM 816 O O . SER A 1 104 ? 42.761 -5.260 -15.434 1.00 62.03 104 SER A O 1
ATOM 818 N N . PRO A 1 105 ? 44.992 -4.967 -15.374 1.00 57.53 105 PRO A N 1
ATOM 819 C CA . PRO A 1 105 ? 45.300 -6.277 -14.789 1.00 57.53 105 PRO A CA 1
ATOM 820 C C . PRO A 1 105 ? 44.670 -6.557 -13.411 1.00 57.53 105 PRO A C 1
ATOM 822 O O . PRO A 1 105 ? 44.857 -7.638 -12.868 1.00 57.53 105 PRO A O 1
ATOM 825 N N . TRP A 1 106 ? 43.953 -5.597 -12.817 1.00 61.91 106 TRP A N 1
ATOM 826 C CA . TRP A 1 106 ? 43.463 -5.648 -11.435 1.00 61.91 106 TRP A CA 1
ATOM 827 C C . TRP A 1 106 ? 41.928 -5.643 -11.297 1.00 61.91 106 TRP A C 1
ATOM 829 O O . TRP A 1 106 ? 41.415 -5.532 -10.185 1.00 61.91 106 TRP A O 1
ATOM 839 N N . ALA A 1 107 ? 41.167 -5.789 -12.388 1.00 56.03 107 ALA A N 1
ATOM 840 C CA . ALA A 1 107 ? 39.698 -5.687 -12.405 1.00 56.03 107 ALA A CA 1
ATOM 841 C C . ALA A 1 107 ? 38.935 -6.886 -11.773 1.00 56.03 107 ALA A C 1
ATOM 843 O O . ALA A 1 107 ? 37.882 -7.278 -12.267 1.00 56.03 107 ALA A O 1
ATOM 844 N N . GLY A 1 108 ? 39.451 -7.478 -10.690 1.00 56.12 108 GLY A N 1
ATOM 845 C CA . GLY A 1 108 ? 38.914 -8.693 -10.059 1.00 56.12 108 GLY A CA 1
ATOM 846 C C . GLY A 1 108 ? 38.481 -8.567 -8.593 1.00 56.12 108 GLY A C 1
ATOM 847 O O . GLY A 1 108 ? 38.254 -9.591 -7.963 1.00 56.12 108 GLY A O 1
ATOM 848 N N . LEU A 1 109 ? 38.393 -7.361 -8.013 1.00 60.66 109 LEU A N 1
ATOM 849 C CA . LEU A 1 109 ? 38.222 -7.208 -6.552 1.00 60.66 109 LEU A CA 1
ATOM 850 C C . LEU A 1 109 ? 36.898 -6.581 -6.077 1.00 60.66 109 LEU A C 1
ATOM 852 O O . LEU A 1 109 ? 36.715 -6.436 -4.874 1.00 60.66 109 LEU A O 1
ATOM 856 N N . TRP A 1 110 ? 35.964 -6.230 -6.970 1.00 61.16 110 TRP A N 1
ATOM 857 C CA . TRP A 1 110 ? 34.717 -5.541 -6.576 1.00 61.16 110 TRP A CA 1
ATOM 858 C C . TRP A 1 110 ? 33.437 -6.075 -7.230 1.00 61.16 110 TRP A C 1
ATOM 860 O O . TRP A 1 110 ? 32.465 -5.340 -7.381 1.00 61.16 110 TRP A O 1
ATOM 870 N N . THR A 1 111 ? 33.384 -7.354 -7.594 1.00 60.41 111 THR A N 1
ATOM 871 C CA . THR A 1 111 ? 32.101 -8.002 -7.912 1.00 60.41 111 THR A CA 1
ATOM 872 C C . THR A 1 111 ? 31.733 -8.981 -6.808 1.00 60.41 111 THR A C 1
ATOM 874 O O . THR A 1 111 ? 31.931 -10.186 -6.946 1.00 60.41 111 THR A O 1
ATOM 877 N N . SER A 1 112 ? 31.201 -8.455 -5.706 1.00 52.81 112 SER A N 1
ATOM 878 C CA . SER A 1 112 ? 30.431 -9.259 -4.754 1.00 52.81 112 SER A CA 1
ATOM 879 C C . SER A 1 112 ? 28.968 -9.279 -5.208 1.00 52.81 112 SER A C 1
ATOM 881 O O . SER A 1 112 ? 28.398 -8.200 -5.394 1.00 52.81 112 SER A O 1
ATOM 883 N N . PRO A 1 113 ? 28.348 -10.454 -5.409 1.00 63.41 113 PRO A N 1
ATOM 884 C CA . PRO A 1 113 ? 26.914 -10.552 -5.652 1.00 63.41 113 PRO A CA 1
ATOM 885 C C . PRO A 1 113 ? 26.126 -10.329 -4.353 1.00 63.41 113 PRO A C 1
ATOM 887 O O . PRO A 1 113 ? 26.607 -10.651 -3.266 1.00 63.41 113 PRO A O 1
ATOM 890 N N . ILE A 1 114 ? 24.913 -9.796 -4.505 1.00 51.03 114 ILE A N 1
ATOM 891 C CA . ILE A 1 114 ? 23.796 -9.975 -3.563 1.00 51.03 114 ILE A CA 1
ATOM 892 C C . ILE A 1 114 ? 23.183 -11.350 -3.818 1.00 51.03 114 ILE A C 1
ATOM 894 O O . ILE A 1 114 ? 23.069 -11.704 -5.015 1.00 51.03 114 ILE A O 1
#

InterPro domains:
  IPR004883 Lateral organ boundaries, LOB [PF03195] (41-90)
  IPR004883 Lateral organ boundaries, LOB [PS50891] (23-114)

Radius of gyration: 28.13 Å; chains: 1; bounding box: 60×40×66 Å

Sequence (114 aa):
MSTSSHNSNNTSPSPIINESNQRRCAACKYLRKRCSRDCQLPVHQRAQAAEAMSAEAYWRVQDPVYGSVGVINLLQQHIYMNQRELARTRAHIAIHSPTRGPCSPWAGLWTSPI

pLDDT: mean 77.44, std 19.23, range [38.41, 98.81]

Secondary structure (DSSP, 8-state):
------------------TT-----HHHHHTT----TT-SS-GGGHHHHHHHHHHHHHHHHH-TTTHHHHHHHHHHHHHHHHHHHHHHHHHHHHHHS-------TTTTSS----

Organism: Ananas comosus (NCBI:txid4615)

Foldseek 3Di:
DDDDDDPPPPPPPPPPPPPVPPPAQPVCVVVVHDRDPVDVDDPVCSVVVVVVVVQQVVQCVVPVPQRVVVVVVVVVVVVVVVVVVVVVVVVVCPVPPPCPPPPPPPPPDPDDDD